Protein AF-A0A1X0R0X5-F1 (afdb_monomer_lite)

Structure (mmCIF, N/CA/C/O backbone):
data_AF-A0A1X0R0X5-F1
#
_entry.id   AF-A0A1X0R0X5-F1
#
loop_
_atom_site.group_PDB
_atom_site.id
_atom_site.type_symbol
_atom_site.label_atom_id
_atom_site.label_alt_id
_atom_site.label_comp_id
_atom_site.label_asym_id
_atom_site.label_entity_id
_atom_site.label_seq_id
_atom_site.pdbx_PDB_ins_code
_atom_site.Cartn_x
_atom_site.Cartn_y
_atom_site.Cartn_z
_atom_site.occupancy
_atom_site.B_iso_or_equiv
_atom_site.auth_seq_id
_atom_site.auth_comp_id
_atom_site.auth_asym_id
_atom_site.auth_atom_id
_atom_site.pdbx_PDB_model_num
ATOM 1 N N . MET A 1 1 ? 0.666 20.022 -25.437 1.00 50.28 1 MET A N 1
ATOM 2 C CA . MET A 1 1 ? 1.137 19.756 -24.059 1.00 50.28 1 MET A CA 1
ATOM 3 C C . MET A 1 1 ? 0.551 18.433 -23.610 1.00 50.28 1 MET A C 1
ATOM 5 O O . MET A 1 1 ? -0.667 18.305 -23.586 1.00 50.28 1 MET A O 1
ATOM 9 N N . ASP A 1 2 ? 1.400 17.452 -23.317 1.00 58.47 2 ASP A N 1
ATOM 10 C CA . ASP A 1 2 ? 0.976 16.115 -22.900 1.00 58.47 2 ASP A CA 1
ATOM 11 C C . ASP A 1 2 ? 0.247 16.131 -21.555 1.00 58.47 2 ASP A C 1
ATOM 13 O O . ASP A 1 2 ? 0.716 16.733 -20.587 1.00 58.47 2 ASP A O 1
ATOM 17 N N . ARG A 1 3 ? -0.876 15.407 -21.462 1.00 56.12 3 ARG A N 1
ATOM 18 C CA . ARG A 1 3 ? -1.660 15.254 -20.218 1.00 56.12 3 ARG A CA 1
ATOM 19 C C . ARG A 1 3 ? -0.814 14.739 -19.044 1.00 56.12 3 ARG A C 1
ATOM 21 O O . ARG A 1 3 ? -1.032 15.153 -17.911 1.00 56.12 3 ARG A O 1
ATOM 28 N N . LYS A 1 4 ? 0.211 13.921 -19.324 1.00 56.22 4 LYS A N 1
ATOM 29 C CA . LYS A 1 4 ? 1.219 13.461 -18.347 1.00 56.22 4 LYS A CA 1
ATOM 30 C C . LYS A 1 4 ? 1.955 14.627 -17.672 1.00 56.22 4 LYS A C 1
ATOM 32 O O . LYS A 1 4 ? 2.137 14.618 -16.460 1.00 56.22 4 LYS A O 1
ATOM 37 N N . SER A 1 5 ? 2.328 15.649 -18.446 1.00 57.81 5 SER A N 1
ATOM 38 C CA . SER A 1 5 ? 3.040 16.835 -17.953 1.00 57.81 5 SER A CA 1
ATOM 39 C C . SER A 1 5 ? 2.145 17.717 -17.075 1.00 57.81 5 SER A C 1
ATOM 41 O O . SER A 1 5 ? 2.612 18.264 -16.081 1.00 57.81 5 SER A O 1
ATOM 43 N N . GLN A 1 6 ? 0.845 17.808 -17.376 1.00 57.88 6 GLN A N 1
ATOM 44 C CA . GLN A 1 6 ? -0.110 18.539 -16.533 1.00 57.88 6 GLN A CA 1
ATOM 45 C C . GLN A 1 6 ? -0.368 17.860 -15.181 1.00 57.88 6 GLN A C 1
ATOM 47 O O . GLN A 1 6 ? -0.498 18.561 -14.181 1.00 57.88 6 GLN A O 1
ATOM 52 N N . SER A 1 7 ? -0.433 16.525 -15.126 1.00 57.03 7 SER A N 1
ATOM 53 C CA . SER A 1 7 ? -0.646 15.804 -13.862 1.00 57.03 7 SER A CA 1
ATOM 54 C C . SER A 1 7 ? 0.568 15.867 -12.936 1.00 57.03 7 SER A C 1
ATOM 56 O O . SER A 1 7 ? 0.394 16.020 -11.734 1.00 57.03 7 SER A O 1
ATOM 58 N N . LEU A 1 8 ? 1.787 15.819 -13.484 1.00 60.25 8 LEU A N 1
ATOM 59 C CA . LEU A 1 8 ? 3.021 15.943 -12.697 1.00 60.25 8 LEU A CA 1
ATOM 60 C C . LEU A 1 8 ? 3.240 17.369 -12.174 1.00 60.25 8 LEU A C 1
ATOM 62 O O . LEU A 1 8 ? 3.677 17.533 -11.042 1.00 60.25 8 LEU A O 1
ATOM 66 N N . LYS A 1 9 ? 2.850 18.401 -12.935 1.00 66.25 9 LYS A N 1
ATOM 67 C CA . LYS A 1 9 ? 2.864 19.797 -12.457 1.00 66.25 9 LYS A CA 1
ATOM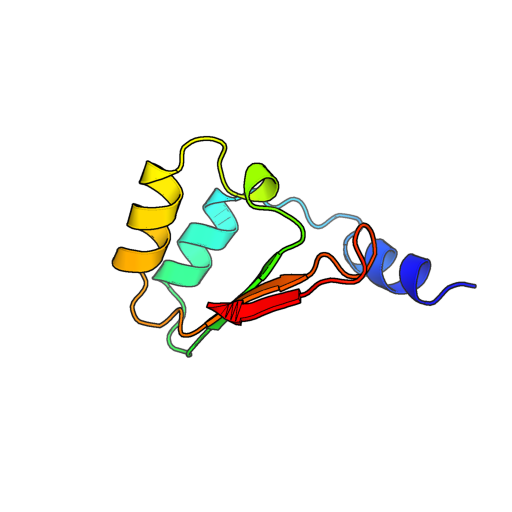 68 C C . LYS A 1 9 ? 1.969 20.034 -11.238 1.00 66.25 9 LYS A C 1
ATOM 70 O O . LYS A 1 9 ? 2.265 20.899 -10.431 1.00 66.25 9 LYS A O 1
ATOM 75 N N . LYS A 1 10 ? 0.891 19.261 -11.065 1.00 65.69 10 LYS A N 1
ATOM 76 C CA . LYS A 1 10 ? 0.054 19.330 -9.850 1.00 65.69 10 LYS A CA 1
ATOM 77 C C . LYS A 1 10 ? 0.738 18.751 -8.608 1.00 65.69 10 LYS A C 1
ATOM 79 O O . LYS A 1 10 ? 0.228 18.939 -7.511 1.00 65.69 10 LYS A O 1
ATOM 84 N N . LEU A 1 11 ? 1.847 18.037 -8.789 1.00 62.12 11 LEU A N 1
ATOM 85 C CA . LEU A 1 11 ? 2.662 17.471 -7.719 1.00 62.12 11 LEU A CA 1
ATOM 86 C C . LEU A 1 11 ? 3.908 18.331 -7.436 1.00 62.12 11 LEU A C 1
ATOM 88 O O . LEU A 1 11 ? 4.632 18.041 -6.486 1.00 62.12 11 LEU A O 1
ATOM 92 N N . GLU A 1 12 ? 4.166 19.391 -8.220 1.00 60.12 12 GLU A N 1
ATOM 93 C CA . GLU A 1 12 ? 5.239 20.348 -7.917 1.00 60.12 12 GLU A CA 1
ATOM 94 C C . GLU A 1 12 ? 4.977 20.999 -6.554 1.00 60.12 12 GLU A C 1
ATOM 96 O O . GLU A 1 12 ? 3.936 21.612 -6.327 1.00 60.12 12 GLU A O 1
ATOM 101 N N . GLY A 1 13 ? 5.929 20.846 -5.631 1.00 60.62 13 GLY A N 1
ATOM 102 C CA . GLY A 1 13 ? 5.830 21.371 -4.266 1.00 60.62 13 GLY A CA 1
ATOM 103 C C . GLY A 1 13 ? 5.093 20.466 -3.273 1.00 60.62 13 GLY A C 1
ATOM 104 O O . GLY A 1 13 ? 5.088 20.778 -2.084 1.00 60.62 13 GLY A O 1
ATOM 105 N N . ILE A 1 14 ? 4.528 19.333 -3.710 1.00 62.84 14 ILE A N 1
ATOM 106 C CA . ILE A 1 14 ? 4.031 18.300 -2.793 1.00 62.84 14 ILE A CA 1
ATOM 107 C C . ILE A 1 14 ? 5.235 17.491 -2.308 1.00 62.84 14 ILE A C 1
ATOM 109 O O . ILE A 1 14 ? 5.700 16.565 -2.969 1.00 62.84 14 ILE A O 1
ATOM 113 N N . ILE A 1 15 ? 5.764 17.883 -1.152 1.00 62.97 15 ILE A N 1
ATOM 114 C CA . ILE A 1 15 ? 6.793 17.135 -0.433 1.00 62.97 15 ILE A CA 1
ATOM 115 C C . ILE A 1 15 ? 6.059 16.251 0.573 1.00 62.97 15 ILE A C 1
ATOM 117 O O . ILE A 1 15 ? 5.530 16.745 1.563 1.00 62.97 15 ILE A O 1
ATOM 121 N N . GLY A 1 16 ? 5.998 14.955 0.293 1.00 65.06 16 GLY A N 1
ATOM 122 C CA . GLY A 1 16 ? 5.458 13.948 1.199 1.00 65.06 16 GLY A CA 1
ATOM 123 C C . GLY A 1 16 ? 6.274 12.673 1.068 1.00 65.06 16 GLY A C 1
ATOM 124 O O . GLY A 1 16 ? 6.717 12.325 -0.028 1.00 65.06 16 GLY A O 1
ATOM 125 N N . ASN A 1 17 ? 6.524 12.003 2.184 1.00 75.25 17 ASN A N 1
ATOM 126 C CA . ASN A 1 17 ? 7.223 10.723 2.210 1.00 75.25 17 ASN A CA 1
ATOM 127 C C . ASN A 1 17 ? 6.223 9.569 2.422 1.00 75.25 17 ASN A C 1
ATOM 129 O O . ASN A 1 17 ? 5.030 9.776 2.649 1.00 75.25 17 ASN A O 1
ATOM 133 N N . ALA A 1 18 ? 6.703 8.325 2.351 1.00 76.88 18 ALA A N 1
ATOM 134 C CA . ALA A 1 18 ? 5.855 7.154 2.577 1.00 76.88 18 ALA A CA 1
ATOM 135 C C . ALA A 1 18 ? 5.213 7.138 3.983 1.00 76.88 18 ALA A C 1
ATOM 137 O O . ALA A 1 18 ? 4.121 6.598 4.145 1.00 76.88 18 ALA A O 1
ATOM 138 N N . GLN A 1 19 ? 5.837 7.770 4.984 1.00 75.94 19 GLN A N 1
ATOM 139 C CA . GLN A 1 19 ? 5.288 7.876 6.337 1.00 75.94 19 GLN A CA 1
ATOM 140 C C . GLN A 1 19 ? 4.039 8.760 6.380 1.00 75.94 19 GLN A C 1
ATOM 142 O O . GLN A 1 19 ? 3.083 8.413 7.069 1.00 75.94 19 GLN A O 1
ATOM 147 N N . ASP A 1 20 ? 3.999 9.853 5.616 1.00 82.88 20 ASP A N 1
ATOM 148 C CA . ASP A 1 20 ? 2.810 10.710 5.519 1.00 82.88 20 ASP A CA 1
ATOM 149 C C . ASP A 1 20 ? 1.616 9.932 4.947 1.00 82.88 20 ASP A C 1
ATOM 151 O O . ASP A 1 20 ? 0.492 10.041 5.440 1.00 82.88 20 ASP A O 1
ATOM 155 N N . MET A 1 21 ? 1.874 9.076 3.954 1.00 83.25 21 MET A N 1
ATOM 156 C CA . MET A 1 21 ? 0.868 8.176 3.391 1.00 83.25 21 MET A CA 1
ATOM 157 C C . MET A 1 21 ? 0.401 7.127 4.412 1.00 83.25 21 MET A C 1
ATOM 159 O O . MET A 1 21 ? -0.800 6.898 4.536 1.00 83.25 21 MET A O 1
ATOM 163 N N . ILE A 1 22 ? 1.320 6.506 5.159 1.00 80.50 22 ILE A N 1
ATOM 164 C CA . ILE A 1 22 ? 0.973 5.543 6.218 1.00 80.50 22 ILE A CA 1
ATOM 165 C C . ILE A 1 22 ? 0.097 6.217 7.281 1.00 80.50 22 ILE A C 1
ATOM 167 O O . ILE A 1 22 ? -0.950 5.687 7.646 1.00 80.50 22 ILE A O 1
ATOM 171 N N . ASN A 1 23 ? 0.473 7.418 7.720 1.00 83.69 23 ASN A N 1
ATOM 172 C CA . ASN A 1 23 ? -0.290 8.179 8.707 1.00 83.69 23 ASN A CA 1
ATOM 173 C C . ASN A 1 23 ? -1.693 8.524 8.184 1.00 83.69 23 ASN A C 1
ATOM 175 O O . ASN A 1 23 ? -2.671 8.426 8.924 1.00 83.69 23 ASN A O 1
ATOM 179 N N . TYR A 1 24 ? -1.808 8.880 6.901 1.00 85.00 24 TYR A N 1
ATOM 180 C CA . TYR A 1 24 ? -3.098 9.102 6.254 1.00 85.00 24 TYR A CA 1
ATOM 181 C C . TYR A 1 24 ? -3.960 7.834 6.247 1.00 85.00 24 TYR A C 1
ATOM 183 O O . TYR A 1 24 ? -5.123 7.892 6.639 1.00 85.00 24 TYR A O 1
ATOM 191 N N . LEU A 1 25 ? -3.399 6.687 5.851 1.00 83.69 25 LEU A N 1
ATOM 192 C CA . LEU A 1 25 ? -4.119 5.411 5.840 1.00 83.69 25 LEU A CA 1
ATOM 193 C C . LEU A 1 25 ? -4.583 5.002 7.246 1.00 83.69 25 LEU A C 1
ATOM 195 O O . LEU A 1 25 ? -5.659 4.427 7.380 1.00 83.69 25 LEU A O 1
ATOM 199 N N . SER A 1 26 ? -3.815 5.318 8.292 1.00 83.12 26 SER A N 1
ATOM 200 C CA . SER A 1 26 ? -4.211 5.065 9.686 1.00 83.12 26 SER A CA 1
ATOM 201 C C . SER A 1 26 ? -5.347 5.977 10.163 1.00 83.12 26 SER A C 1
ATOM 203 O O . SER A 1 26 ? -6.146 5.571 11.002 1.00 83.12 26 SER A O 1
ATOM 205 N N . ALA A 1 27 ? -5.423 7.210 9.655 1.00 86.44 27 ALA A N 1
ATOM 206 C CA . ALA A 1 27 ? -6.394 8.212 10.099 1.00 86.44 27 ALA A CA 1
ATOM 207 C C . ALA A 1 27 ? -7.676 8.255 9.251 1.00 86.44 27 ALA A C 1
ATOM 209 O O . ALA A 1 27 ? -8.674 8.846 9.664 1.00 86.44 27 ALA A O 1
ATOM 210 N N . VAL A 1 28 ? -7.656 7.687 8.044 1.00 86.06 28 VAL A N 1
ATOM 211 C CA . VAL A 1 28 ? -8.774 7.800 7.110 1.00 86.06 28 VAL A CA 1
ATOM 212 C C . VAL A 1 28 ? -9.972 6.983 7.593 1.00 86.06 28 VAL A C 1
ATOM 214 O O . VAL A 1 28 ? -9.885 5.792 7.863 1.00 86.06 28 VAL A O 1
ATOM 217 N N . GLU A 1 29 ? -11.138 7.621 7.665 1.00 86.31 29 GLU A N 1
ATOM 218 C CA . GLU A 1 29 ? -12.400 6.948 7.998 1.00 86.31 29 GLU A CA 1
ATOM 219 C C . GLU A 1 29 ? -13.107 6.367 6.762 1.00 86.31 29 GLU A C 1
ATOM 221 O O . GLU A 1 29 ? -14.189 5.789 6.836 1.00 86.31 29 GLU A O 1
ATOM 226 N N . LYS A 1 30 ? -12.533 6.522 5.579 1.00 89.06 30 LYS A N 1
ATOM 227 C CA . LYS A 1 30 ? -13.106 6.000 4.340 1.00 89.06 30 LYS A CA 1
ATOM 228 C C . LYS A 1 30 ? -12.283 4.829 3.849 1.00 89.06 30 LYS A C 1
ATOM 230 O O . LYS A 1 30 ? -11.084 4.764 4.099 1.00 89.06 30 LYS A O 1
ATOM 235 N N . TYR A 1 31 ? -12.938 3.938 3.119 1.00 89.69 31 TYR A N 1
ATOM 236 C CA . TYR A 1 31 ? -12.233 2.917 2.369 1.00 89.69 31 TYR A CA 1
ATOM 237 C C . TYR A 1 31 ? -11.302 3.569 1.346 1.00 89.69 31 TYR A C 1
ATOM 239 O O . TYR A 1 31 ? -11.679 4.522 0.656 1.00 89.69 31 TYR A O 1
ATOM 247 N N . ALA A 1 32 ? -10.071 3.076 1.295 1.00 87.88 32 ALA A N 1
ATOM 248 C CA . ALA A 1 32 ? -9.000 3.595 0.470 1.00 87.88 32 ALA A CA 1
ATOM 249 C C . ALA A 1 32 ? -8.556 2.539 -0.547 1.00 87.88 32 ALA A C 1
ATOM 251 O O . ALA A 1 32 ? -8.478 1.348 -0.249 1.00 87.88 32 ALA A O 1
ATOM 252 N N . CYS A 1 33 ? -8.229 3.004 -1.751 1.00 89.94 33 CYS A N 1
ATOM 253 C CA . CYS A 1 33 ? -7.556 2.220 -2.778 1.00 89.94 33 CYS A CA 1
ATOM 254 C C . CYS A 1 33 ? -6.153 2.794 -2.959 1.00 89.94 33 CYS A C 1
ATOM 256 O O . CYS A 1 33 ? -6.010 3.973 -3.294 1.00 89.94 33 CYS A O 1
ATOM 258 N N . LEU A 1 34 ? -5.129 1.969 -2.768 1.00 87.88 34 LEU A N 1
ATOM 259 C CA . LEU A 1 34 ? -3.745 2.366 -2.999 1.00 87.88 34 LEU A CA 1
ATOM 260 C C . LEU A 1 34 ? -3.350 2.019 -4.434 1.00 87.88 34 LEU A C 1
ATOM 262 O O . LEU A 1 34 ? -3.435 0.863 -4.837 1.00 87.88 34 LEU A O 1
ATOM 266 N N . VAL A 1 35 ? -2.923 3.019 -5.206 1.00 88.44 35 VAL A N 1
ATOM 267 C CA . VAL A 1 35 ? -2.449 2.844 -6.587 1.00 88.44 35 VAL A CA 1
ATOM 268 C C . VAL A 1 35 ? -0.972 3.206 -6.655 1.00 88.44 35 VAL A C 1
ATOM 270 O O . VAL A 1 35 ? -0.580 4.288 -6.225 1.00 88.44 35 VAL A O 1
ATOM 273 N N . MET A 1 36 ? -0.152 2.306 -7.193 1.00 85.31 36 MET A N 1
ATOM 274 C CA . MET A 1 36 ? 1.307 2.419 -7.192 1.00 85.31 36 MET A CA 1
ATOM 275 C C . MET A 1 36 ? 1.937 1.844 -8.464 1.00 85.31 36 MET A C 1
ATOM 277 O O . MET A 1 36 ? 1.350 0.990 -9.114 1.00 85.31 36 MET A O 1
ATOM 281 N N . ILE A 1 37 ? 3.143 2.296 -8.816 1.00 85.81 37 ILE A N 1
ATOM 282 C CA . ILE A 1 37 ? 3.873 1.833 -10.016 1.00 85.81 37 ILE A CA 1
ATOM 283 C C . ILE A 1 37 ? 4.696 0.572 -9.702 1.00 85.81 37 ILE A C 1
ATOM 285 O O . ILE A 1 37 ? 4.748 -0.385 -10.480 1.00 85.81 37 ILE A O 1
ATOM 289 N N . ASP A 1 38 ? 5.326 0.560 -8.530 1.00 83.56 38 ASP A N 1
ATOM 290 C CA . ASP A 1 38 ? 6.073 -0.567 -7.987 1.00 83.56 38 ASP A CA 1
ATOM 291 C C . ASP A 1 38 ? 6.104 -0.511 -6.455 1.00 83.56 38 ASP A C 1
ATOM 293 O O . ASP A 1 38 ? 5.827 0.527 -5.852 1.00 83.56 38 ASP A O 1
ATOM 297 N N . PHE A 1 39 ? 6.452 -1.641 -5.833 1.00 79.75 39 PHE A N 1
ATOM 298 C CA . PHE A 1 39 ? 6.584 -1.758 -4.378 1.00 79.75 39 PHE A CA 1
ATOM 299 C C . PHE A 1 39 ? 7.780 -0.996 -3.799 1.00 79.75 39 PHE A C 1
ATOM 301 O O . PHE A 1 39 ? 7.731 -0.614 -2.632 1.00 79.75 39 PHE A O 1
ATOM 308 N N . GLY A 1 40 ? 8.812 -0.729 -4.603 1.00 78.94 40 GLY A N 1
ATOM 309 C CA . GLY A 1 40 ? 10.018 -0.020 -4.177 1.00 78.94 40 GLY A CA 1
ATO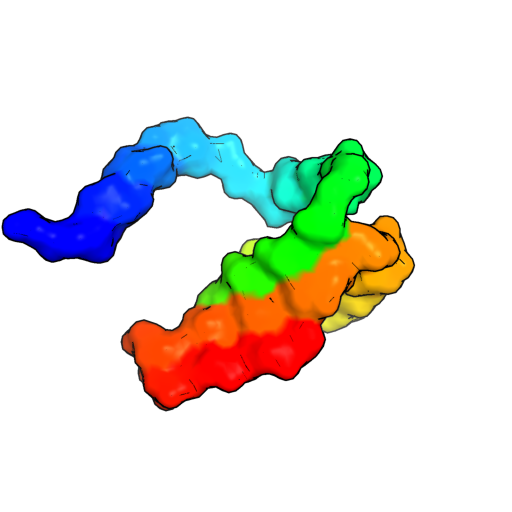M 310 C C . GLY A 1 40 ? 9.753 1.433 -3.781 1.00 78.94 40 GLY A C 1
ATOM 311 O O . GLY A 1 40 ? 10.466 1.964 -2.935 1.00 78.94 40 GLY A O 1
ATOM 312 N N . GLY A 1 41 ? 8.693 2.048 -4.314 1.00 72.44 41 GLY A N 1
ATOM 313 C CA . GLY A 1 41 ? 8.214 3.362 -3.875 1.00 72.44 41 GLY A CA 1
ATOM 314 C C . GLY A 1 41 ? 7.593 3.390 -2.469 1.00 72.44 41 GLY A C 1
ATOM 315 O O . GLY A 1 41 ? 7.451 4.469 -1.900 1.00 72.44 41 GLY A O 1
ATOM 316 N N . LEU A 1 42 ? 7.231 2.232 -1.901 1.00 75.44 42 LEU A N 1
ATOM 317 C CA . LEU A 1 42 ? 6.703 2.110 -0.535 1.00 75.44 42 LEU A CA 1
ATOM 318 C C . LEU A 1 42 ? 7.760 1.612 0.443 1.00 75.44 42 LEU A C 1
ATOM 320 O O . LEU A 1 42 ? 7.959 2.200 1.502 1.00 75.44 42 LEU A O 1
ATOM 324 N N . THR A 1 43 ? 8.395 0.493 0.109 1.00 76.12 43 THR A N 1
ATOM 325 C CA . THR A 1 43 ? 9.384 -0.161 0.962 1.00 76.12 43 THR A CA 1
ATOM 326 C C . THR A 1 43 ? 10.231 -1.126 0.140 1.00 76.12 43 THR A C 1
ATOM 328 O O . THR A 1 43 ? 9.773 -1.737 -0.826 1.00 76.12 43 THR A O 1
ATOM 331 N N . THR A 1 44 ? 11.481 -1.304 0.548 1.00 80.25 44 THR A N 1
ATOM 332 C CA . THR A 1 44 ? 12.351 -2.376 0.049 1.00 80.25 44 THR A CA 1
ATOM 333 C C . THR A 1 44 ? 12.241 -3.651 0.893 1.00 80.25 44 THR A C 1
ATOM 335 O O . THR A 1 44 ? 12.755 -4.695 0.494 1.00 80.25 44 THR A O 1
ATOM 338 N N . ASN A 1 45 ? 11.550 -3.594 2.036 1.00 81.44 45 ASN A N 1
ATOM 339 C CA . ASN A 1 45 ? 11.326 -4.705 2.950 1.00 81.44 45 ASN A CA 1
ATOM 340 C C . ASN A 1 45 ? 9.872 -5.186 2.862 1.00 81.44 45 ASN A C 1
ATOM 342 O O . ASN A 1 45 ? 8.931 -4.519 3.288 1.00 81.44 45 ASN A O 1
ATOM 346 N N . ILE A 1 46 ? 9.691 -6.403 2.352 1.00 77.06 46 ILE A N 1
ATOM 347 C CA . ILE A 1 46 ? 8.368 -7.007 2.159 1.00 77.06 46 ILE A CA 1
ATOM 348 C C . ILE A 1 46 ? 7.568 -7.160 3.462 1.00 77.06 46 ILE A C 1
ATOM 350 O O . ILE A 1 46 ? 6.339 -7.135 3.431 1.00 77.06 46 ILE A O 1
ATOM 354 N N . ASN A 1 47 ? 8.239 -7.281 4.613 1.00 79.94 47 ASN A N 1
ATOM 355 C CA . ASN A 1 47 ? 7.552 -7.374 5.900 1.00 79.94 47 ASN A CA 1
ATOM 356 C C . ASN A 1 47 ? 6.821 -6.072 6.239 1.00 79.94 47 ASN A C 1
ATOM 358 O O . ASN A 1 47 ? 5.718 -6.129 6.777 1.00 79.94 47 ASN A O 1
ATOM 362 N N . ASP A 1 48 ? 7.378 -4.919 5.863 1.00 79.62 48 ASP A N 1
ATOM 363 C CA . ASP A 1 48 ? 6.740 -3.624 6.107 1.00 79.62 48 ASP A CA 1
ATOM 364 C C . ASP A 1 48 ? 5.462 -3.497 5.279 1.00 79.62 48 ASP A C 1
ATOM 366 O O . ASP A 1 48 ? 4.446 -3.021 5.777 1.00 79.62 48 ASP A O 1
ATOM 370 N N . LEU A 1 49 ? 5.470 -4.009 4.043 1.00 78.38 49 LEU A N 1
ATOM 371 C CA . LEU A 1 49 ? 4.275 -4.050 3.205 1.00 78.38 49 LEU A CA 1
ATOM 372 C C . LEU A 1 49 ? 3.178 -4.892 3.866 1.00 78.38 49 LEU A C 1
ATOM 374 O O . LEU A 1 49 ? 2.038 -4.449 3.960 1.00 78.38 49 LEU A O 1
ATOM 378 N N . MET A 1 50 ? 3.521 -6.075 4.381 1.00 80.69 50 MET A N 1
ATOM 379 C CA . MET A 1 50 ? 2.562 -6.937 5.079 1.00 80.69 50 MET A CA 1
ATOM 380 C C . MET A 1 50 ? 1.990 -6.270 6.332 1.00 80.69 50 MET A C 1
ATOM 382 O O . MET A 1 50 ? 0.803 -6.420 6.615 1.00 80.69 50 MET A O 1
ATOM 386 N N . VAL A 1 51 ? 2.814 -5.530 7.075 1.00 84.00 51 VAL A N 1
ATOM 387 C CA . VAL A 1 51 ? 2.376 -4.751 8.241 1.00 84.00 51 VAL A CA 1
ATOM 388 C C . VAL A 1 51 ? 1.437 -3.621 7.816 1.00 84.00 51 VAL A C 1
ATOM 390 O O . VAL A 1 51 ? 0.394 -3.444 8.437 1.00 84.00 51 VAL A O 1
ATOM 393 N N . ILE A 1 52 ? 1.747 -2.906 6.730 1.00 80.31 52 ILE A N 1
ATOM 394 C CA . ILE A 1 52 ? 0.879 -1.855 6.183 1.00 80.31 52 ILE A CA 1
ATOM 395 C C . ILE A 1 52 ? -0.479 -2.438 5.792 1.00 80.31 52 ILE A C 1
ATOM 397 O O . ILE A 1 52 ? -1.496 -1.890 6.197 1.00 80.31 52 ILE A O 1
ATOM 401 N N . VAL A 1 53 ? -0.529 -3.555 5.065 1.00 82.50 53 VAL A N 1
ATOM 402 C CA . VAL A 1 53 ? -1.816 -4.150 4.667 1.00 82.50 53 VAL A CA 1
ATOM 403 C C . VAL A 1 53 ? -2.612 -4.629 5.883 1.00 82.50 53 VAL A C 1
ATOM 405 O O . VAL A 1 53 ? -3.813 -4.404 5.955 1.00 82.50 53 VAL A O 1
ATOM 408 N N . ARG A 1 54 ? -1.952 -5.253 6.866 1.00 84.44 54 ARG A N 1
ATOM 409 C CA . ARG A 1 54 ? -2.624 -5.800 8.057 1.00 84.44 54 ARG A CA 1
ATOM 410 C C . ARG A 1 54 ? -3.124 -4.749 9.039 1.00 84.44 54 ARG A C 1
ATOM 412 O O . ARG A 1 54 ? -4.072 -5.025 9.756 1.00 84.44 54 ARG A O 1
ATOM 419 N N . ASN A 1 55 ? -2.470 -3.595 9.116 1.00 85.00 55 ASN A N 1
ATOM 420 C CA . ASN A 1 55 ? -2.812 -2.563 10.096 1.00 85.00 55 ASN A CA 1
ATOM 421 C C . ASN A 1 55 ? -3.842 -1.554 9.572 1.00 85.00 55 ASN A C 1
ATOM 423 O O . ASN A 1 55 ? -4.259 -0.669 10.315 1.00 85.00 55 ASN A O 1
ATOM 427 N N . HIS A 1 56 ? -4.230 -1.656 8.301 1.00 85.50 56 HIS A N 1
ATOM 428 C CA . HIS A 1 56 ? -5.129 -0.711 7.654 1.00 85.50 56 HIS A CA 1
ATOM 429 C C . HIS A 1 56 ? -6.335 -1.443 7.071 1.00 85.50 56 HIS A C 1
ATOM 431 O O . HIS A 1 56 ? -6.449 -1.594 5.861 1.00 85.50 56 HIS A O 1
ATOM 437 N N . ASP A 1 57 ? -7.278 -1.836 7.928 1.00 83.94 57 ASP A N 1
ATOM 438 C CA . ASP A 1 57 ? -8.491 -2.582 7.542 1.00 83.94 57 ASP A CA 1
ATOM 439 C C . ASP A 1 57 ? -9.368 -1.855 6.508 1.00 83.94 57 ASP A C 1
ATOM 441 O O . ASP A 1 57 ? -10.216 -2.458 5.853 1.00 83.94 57 ASP A O 1
ATOM 445 N N . ARG A 1 58 ? -9.183 -0.538 6.358 1.00 87.81 58 ARG A N 1
ATOM 446 C CA . ARG A 1 58 ? -9.882 0.280 5.359 1.00 87.81 58 ARG A CA 1
ATOM 447 C C . ARG A 1 58 ? -9.161 0.338 4.011 1.00 87.81 58 ARG A C 1
ATOM 449 O O . ARG A 1 58 ? -9.694 0.927 3.075 1.00 87.81 58 ARG A O 1
ATOM 456 N N . LEU A 1 59 ? -7.974 -0.249 3.887 1.00 89.44 59 LEU A N 1
ATOM 457 C CA . LEU A 1 59 ? -7.291 -0.428 2.612 1.00 89.44 59 LEU A CA 1
ATOM 458 C C . LEU A 1 59 ? -7.903 -1.633 1.88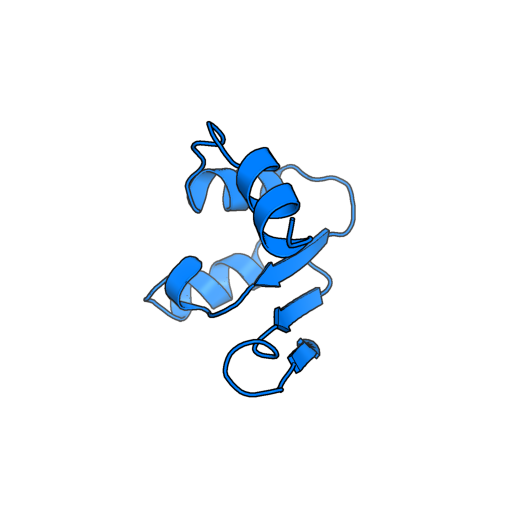3 1.00 89.44 59 LEU A C 1
ATOM 460 O O . LEU A 1 59 ? -7.460 -2.764 2.044 1.00 89.44 59 LEU A O 1
ATOM 464 N N . GLU A 1 60 ? -8.938 -1.388 1.081 1.00 89.50 60 GLU A N 1
ATOM 465 C CA . GLU A 1 60 ? -9.701 -2.461 0.422 1.00 89.50 60 GLU A CA 1
ATOM 466 C C . GL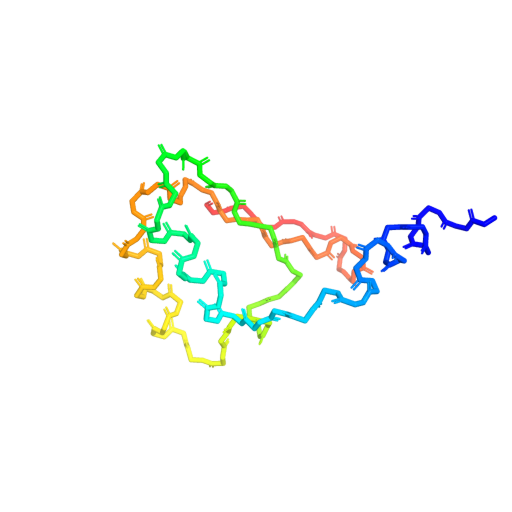U A 1 60 ? -9.029 -3.012 -0.831 1.00 89.50 60 GLU A C 1
ATOM 468 O O . GLU A 1 60 ? -9.388 -4.091 -1.301 1.00 89.50 60 GLU A O 1
ATOM 473 N N . LYS A 1 61 ? -8.135 -2.231 -1.440 1.00 89.94 61 LYS A N 1
ATOM 474 C CA . LYS A 1 61 ? -7.568 -2.578 -2.739 1.00 89.94 61 LYS A CA 1
ATOM 475 C C . LYS A 1 61 ? -6.180 -2.008 -2.922 1.00 89.94 61 LYS A C 1
ATOM 477 O O . LYS A 1 61 ? -5.931 -0.838 -2.612 1.00 89.94 61 LYS A O 1
ATOM 482 N N . ILE A 1 62 ? -5.313 -2.819 -3.514 1.00 89.38 62 ILE A N 1
ATOM 483 C CA . ILE A 1 62 ? -3.989 -2.396 -3.958 1.00 89.38 62 ILE A CA 1
ATOM 484 C C . ILE A 1 62 ? -3.879 -2.647 -5.458 1.00 89.38 62 ILE A C 1
ATOM 486 O O . ILE A 1 62 ? -4.042 -3.766 -5.940 1.00 89.38 62 ILE A O 1
ATOM 490 N N . ILE A 1 63 ? -3.593 -1.587 -6.209 1.00 91.00 63 ILE A N 1
ATOM 491 C CA . ILE A 1 63 ? -3.391 -1.637 -7.654 1.00 91.00 63 ILE A CA 1
ATOM 492 C C . ILE A 1 63 ? -1.937 -1.302 -7.946 1.00 91.00 63 ILE A C 1
ATOM 494 O O . ILE A 1 63 ? -1.480 -0.191 -7.681 1.00 91.00 63 ILE A O 1
ATOM 498 N N . VAL A 1 64 ? -1.226 -2.250 -8.547 1.00 90.31 64 VAL A N 1
ATOM 499 C CA . VAL A 1 64 ? 0.100 -2.012 -9.113 1.00 90.31 64 VAL A CA 1
ATOM 500 C C . VAL A 1 64 ? -0.071 -1.752 -10.609 1.00 90.31 64 VAL A C 1
ATOM 502 O O . VAL A 1 64 ? -0.222 -2.690 -11.397 1.00 90.31 64 VAL A O 1
ATOM 505 N N . ASP A 1 65 ? -0.099 -0.475 -10.986 1.00 88.94 65 ASP A N 1
ATOM 506 C CA . ASP A 1 65 ? -0.220 -0.010 -12.366 1.00 88.94 65 ASP A CA 1
ATOM 507 C C . ASP A 1 65 ? 1.158 0.013 -13.037 1.00 88.94 65 ASP A C 1
ATOM 509 O O . ASP A 1 65 ? 1.938 0.961 -12.919 1.00 88.94 65 ASP A O 1
ATOM 513 N N 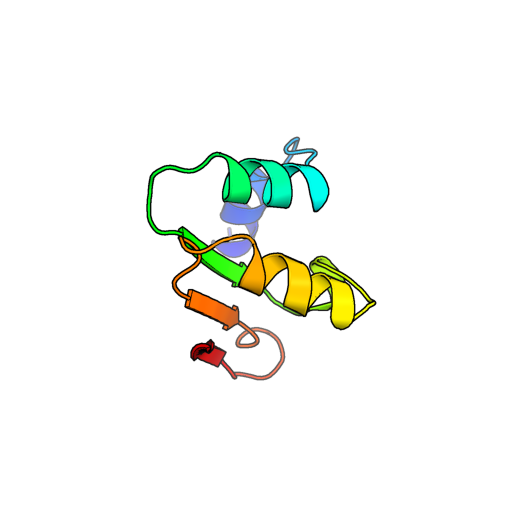. GLN A 1 66 ? 1.452 -1.066 -13.759 1.00 89.81 66 GLN A N 1
ATOM 514 C CA . GLN A 1 66 ? 2.668 -1.209 -14.551 1.00 89.81 66 GLN A CA 1
ATOM 515 C C . GLN A 1 66 ? 2.397 -0.966 -16.039 1.00 89.81 66 GLN A C 1
ATOM 517 O O . GLN A 1 66 ? 3.269 -1.263 -16.859 1.00 89.81 66 GLN A O 1
ATOM 522 N N . LEU A 1 67 ? 1.239 -0.404 -16.419 1.00 86.31 67 LEU A N 1
ATOM 523 C CA . LEU A 1 67 ? 0.898 -0.127 -17.818 1.00 86.31 67 LEU A CA 1
ATOM 524 C C . LEU A 1 67 ? 1.995 0.653 -18.553 1.00 86.31 67 LEU A C 1
ATOM 526 O O . LEU A 1 67 ? 2.337 0.258 -19.667 1.00 86.31 67 LEU A O 1
ATOM 530 N N . PRO A 1 68 ? 2.621 1.694 -17.96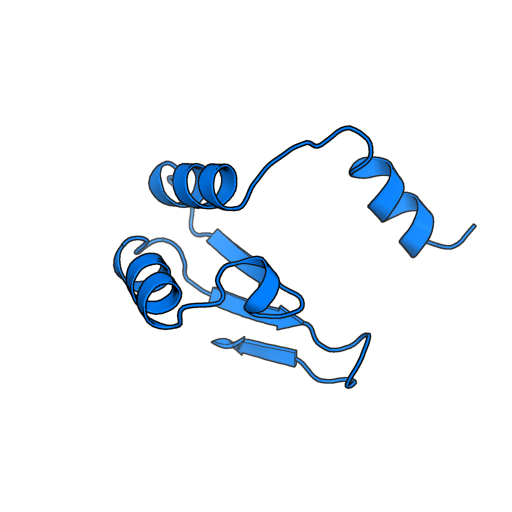0 1.00 81.19 68 PRO A N 1
ATOM 531 C CA . PRO A 1 68 ? 3.621 2.488 -18.669 1.00 81.19 68 PRO A CA 1
ATOM 532 C C . PRO A 1 68 ? 4.923 1.744 -18.988 1.00 81.19 68 PRO A C 1
ATOM 534 O O . PRO A 1 68 ? 5.693 2.231 -19.810 1.00 81.19 68 PRO A O 1
ATOM 537 N N . ILE A 1 69 ? 5.199 0.627 -18.307 1.00 85.38 69 ILE A N 1
ATOM 538 C CA . ILE A 1 69 ? 6.494 -0.071 -18.364 1.00 85.38 69 ILE A CA 1
ATOM 539 C C . ILE A 1 69 ? 6.334 -1.474 -18.956 1.00 85.38 69 ILE A C 1
ATOM 541 O O . ILE A 1 69 ? 7.171 -1.916 -19.738 1.00 85.38 69 ILE A O 1
ATOM 545 N N . LYS A 1 70 ? 5.267 -2.180 -18.574 1.00 89.56 70 LYS A N 1
ATOM 546 C CA . LYS A 1 70 ? 5.032 -3.594 -18.891 1.00 89.56 70 LYS A CA 1
ATOM 547 C C . LYS A 1 70 ? 3.693 -3.859 -19.577 1.00 89.56 70 LYS A C 1
ATOM 549 O O . LYS A 1 70 ? 3.447 -4.994 -19.956 1.00 89.56 70 LYS A O 1
ATOM 554 N N . ASN A 1 71 ? 2.843 -2.842 -19.750 1.00 91.00 71 ASN A N 1
ATOM 555 C CA . ASN A 1 71 ? 1.467 -3.011 -20.228 1.00 91.00 71 ASN A CA 1
ATOM 556 C C . ASN A 1 71 ? 0.649 -4.003 -19.366 1.00 91.00 71 ASN A C 1
ATOM 558 O O . ASN A 1 71 ? -0.184 -4.749 -19.873 1.00 91.00 71 ASN A O 1
ATOM 562 N N . GLU A 1 72 ? 0.902 -4.011 -18.053 1.00 90.75 72 GLU A N 1
ATOM 563 C CA . GLU A 1 72 ? 0.279 -4.912 -17.077 1.00 90.75 72 GLU A CA 1
ATOM 564 C C . GLU A 1 72 ? -0.303 -4.127 -15.896 1.00 90.75 72 GLU A C 1
ATOM 566 O O . GLU A 1 72 ? 0.268 -3.128 -15.462 1.00 90.75 72 GLU A O 1
ATOM 571 N N . VAL A 1 73 ? -1.404 -4.621 -15.324 1.00 91.88 73 VAL A N 1
ATOM 572 C CA . VAL A 1 73 ? -1.960 -4.137 -14.052 1.00 91.88 73 VAL A CA 1
ATOM 573 C C . VAL A 1 73 ? -2.162 -5.328 -13.130 1.00 91.88 73 VAL A C 1
ATOM 575 O O . VAL A 1 73 ? -2.743 -6.333 -13.539 1.00 91.88 73 VAL A O 1
ATOM 578 N N . LYS A 1 74 ? -1.712 -5.212 -11.879 1.00 90.88 74 LYS A N 1
ATOM 579 C CA . LYS A 1 74 ? -1.978 -6.208 -10.833 1.00 90.88 74 LYS A CA 1
ATOM 580 C C . LYS A 1 74 ? -2.940 -5.618 -9.817 1.00 90.88 74 LYS A C 1
ATOM 582 O O . LYS A 1 74 ? -2.718 -4.506 -9.349 1.00 90.88 74 LYS A O 1
ATOM 587 N N . VAL A 1 75 ? -3.995 -6.357 -9.495 1.00 90.94 75 VAL A N 1
ATOM 588 C CA . VAL A 1 75 ? -5.018 -5.954 -8.526 1.00 90.94 75 VAL A CA 1
ATOM 589 C C . VAL A 1 75 ? -5.037 -6.993 -7.415 1.00 90.94 75 VAL A C 1
ATOM 591 O O . VAL A 1 75 ? -5.149 -8.184 -7.707 1.00 90.94 75 VAL A O 1
ATOM 594 N N . PHE A 1 76 ? -4.904 -6.525 -6.179 1.00 86.56 76 PHE A N 1
ATOM 595 C CA . PHE A 1 76 ? -4.938 -7.315 -4.954 1.00 86.56 76 PHE A CA 1
ATOM 596 C C . PHE A 1 76 ? -6.063 -6.820 -4.053 1.00 86.56 76 PHE A C 1
ATOM 598 O O . PHE A 1 76 ? -6.294 -5.583 -4.032 1.00 86.56 76 PHE A O 1
#

Radius of gyration: 13.85 Å; chains: 1; bounding box: 26×29×34 Å

Foldseek 3Di:
DDPVVVVVVVCVVVDDALVNVLVCLLPDPAQDEAEEQDCVSNDPDVVVVVVSVVNRPSPPKYWHPVCVPPNDIDID

pLDDT: mean 79.38, std 11.07, range [50.28, 91.88]

Organism: NCBI:txid86635

Secondary structure (DSSP, 8-state):
--HHHHHHHTTTT----HHHHHHHHHH--S-EEEEES-GGGT-S-HHHHHHHHHH-TTEEEEEEE-HHHHS-EEE-

Sequence (76 aa):
MDRKSQSLKKLEGIIGNAQDMINYLSAVEKYACLVMIDFGGLTTNINDLMVIVRNHDRLEKIIVDQLPIKNEVKVF